Protein AF-A0A0N4USD3-F1 (afdb_monomer_lite)

InterPro domains:
  IPR003582 ShKT domain [PF01549] (17-52)
  IPR003582 ShKT domain [PS51670] (18-52)
  IPR003582 ShKT domain [SM00254] (17-53)

pLDDT: mean 78.82, std 16.54, range [43.44, 93.5]

Sequence (53 aa):
MIQYSNLATTGAAGSSSCTDIRANCAQMSSYCNVPPYSTVMSQQCRRTCRLCT

Radius of gyration: 15.32 Å; chains: 1; bounding box: 43×27×29 Å

Organism: Dracunculus medinensis (NCBI:txid318479)

Foldseek 3Di:
DDDPDDDDDPDPPDPVVQDAQDPCLVVCLVCCPPPPVVVVCVVHVCVSVVVRD

Secondary structure (DSSP, 8-state):
---------TT---GGG--BS-TTHHHHGGGGGSTTHHHHHHHHBTTTTT---

Structure (mmCIF, N/CA/C/O backbone):
data_AF-A0A0N4USD3-F1
#
_entry.id   AF-A0A0N4USD3-F1
#
loop_
_atom_site.group_PDB
_atom_site.id
_atom_site.type_symbol
_atom_site.label_atom_id
_atom_site.label_alt_id
_atom_site.label_comp_id
_atom_site.label_asym_id
_atom_site.label_entity_id
_atom_site.label_seq_id
_atom_site.pdbx_PDB_ins_code
_atom_site.Cartn_x
_atom_site.Cartn_y
_atom_site.Cartn_z
_atom_site.occupancy
_atom_site.B_iso_or_equiv
_atom_site.auth_seq_id
_atom_site.auth_comp_id
_atom_site.auth_asym_id
_atom_site.auth_atom_id
_atom_site.pdbx_PDB_model_num
ATOM 1 N N . MET A 1 1 ? 34.839 9.995 -22.790 1.00 43.62 1 MET A N 1
ATOM 2 C CA . MET A 1 1 ? 33.520 10.615 -22.547 1.00 43.62 1 MET A CA 1
ATOM 3 C C . MET A 1 1 ? 33.134 10.400 -21.094 1.00 43.62 1 MET A C 1
ATOM 5 O O . MET A 1 1 ? 32.557 9.379 -20.760 1.00 43.62 1 MET A O 1
ATOM 9 N N . ILE A 1 2 ? 33.524 11.324 -20.218 1.00 43.44 2 ILE A N 1
ATOM 10 C CA . ILE A 1 2 ? 32.946 11.425 -18.878 1.00 43.44 2 ILE A CA 1
ATOM 11 C C . ILE A 1 2 ? 32.429 12.852 -18.768 1.00 43.44 2 ILE A C 1
ATOM 13 O O . ILE A 1 2 ? 33.217 13.791 -18.757 1.00 43.44 2 ILE A O 1
ATOM 17 N N . GLN A 1 3 ? 31.108 12.999 -18.742 1.00 56.50 3 GLN A N 1
ATOM 18 C CA . GLN A 1 3 ? 30.434 14.215 -18.301 1.00 56.50 3 GLN A CA 1
ATOM 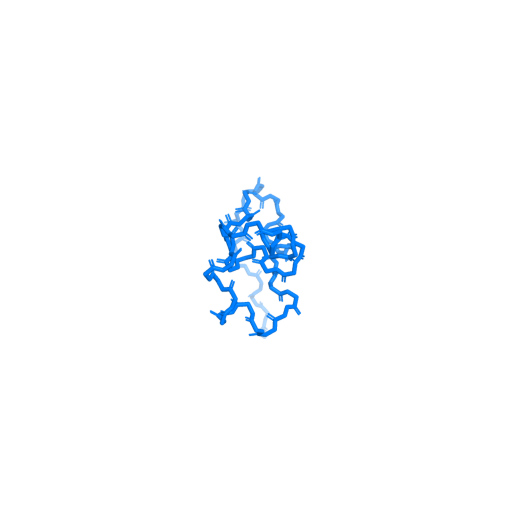19 C C . GLN A 1 3 ? 29.424 13.800 -17.235 1.00 56.50 3 GLN A C 1
ATOM 21 O O . GLN A 1 3 ? 28.256 13.547 -17.512 1.00 56.50 3 GLN A O 1
ATOM 26 N N . TYR A 1 4 ? 29.918 13.672 -16.006 1.00 59.22 4 TYR A N 1
ATOM 27 C CA . TYR A 1 4 ? 29.084 13.837 -14.827 1.00 59.22 4 TYR A CA 1
ATOM 28 C C . TYR A 1 4 ? 28.967 15.337 -14.569 1.00 5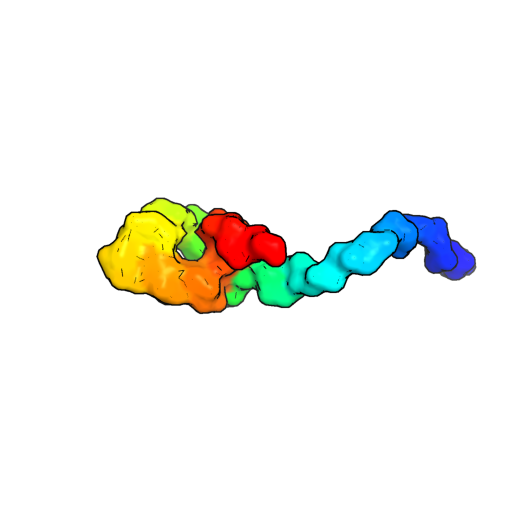9.22 4 TYR A C 1
ATOM 30 O O . TYR A 1 4 ? 29.879 15.929 -14.001 1.00 59.22 4 TYR A O 1
ATOM 38 N N . SER A 1 5 ? 27.862 15.943 -14.997 1.00 65.00 5 SER A N 1
ATOM 39 C CA . SER A 1 5 ? 27.423 17.251 -14.503 1.00 65.00 5 SER A CA 1
ATOM 40 C C . SER A 1 5 ? 26.028 17.586 -15.031 1.00 65.00 5 SER A C 1
ATOM 42 O O . SER A 1 5 ? 25.909 18.109 -16.131 1.00 65.00 5 SER A O 1
ATOM 44 N N . ASN A 1 6 ? 24.975 17.279 -14.262 1.00 56.59 6 ASN A N 1
ATOM 45 C CA . ASN A 1 6 ? 23.847 18.202 -14.020 1.00 56.59 6 ASN A CA 1
ATOM 46 C C . ASN A 1 6 ? 22.654 17.521 -13.335 1.00 56.59 6 ASN A C 1
ATOM 48 O O . ASN A 1 6 ? 21.782 16.975 -14.001 1.00 56.59 6 ASN A O 1
ATOM 52 N N . LEU A 1 7 ? 22.625 17.596 -12.004 1.00 57.03 7 LEU A N 1
ATOM 53 C CA . LEU A 1 7 ? 21.462 17.857 -11.133 1.00 57.03 7 LEU A CA 1
ATOM 54 C C . LEU A 1 7 ? 22.037 17.770 -9.702 1.00 57.03 7 LEU A C 1
ATOM 56 O O . LEU A 1 7 ? 22.431 16.696 -9.274 1.00 57.03 7 LEU A O 1
ATOM 60 N N . ALA A 1 8 ? 22.274 18.827 -8.924 1.00 53.66 8 ALA A N 1
ATOM 61 C CA . ALA A 1 8 ? 21.501 20.048 -8.723 1.00 53.66 8 ALA A CA 1
ATOM 62 C C . ALA A 1 8 ? 20.024 19.760 -8.415 1.00 53.66 8 ALA A C 1
ATOM 64 O O . ALA A 1 8 ? 19.118 20.210 -9.103 1.00 53.66 8 ALA A O 1
ATOM 65 N N . THR A 1 9 ? 19.766 19.019 -7.340 1.00 55.75 9 THR A N 1
ATOM 66 C CA . THR A 1 9 ? 18.590 19.296 -6.510 1.00 55.75 9 THR A CA 1
ATOM 67 C C . THR A 1 9 ? 19.037 19.225 -5.061 1.00 55.75 9 THR A C 1
ATOM 69 O O . THR A 1 9 ? 19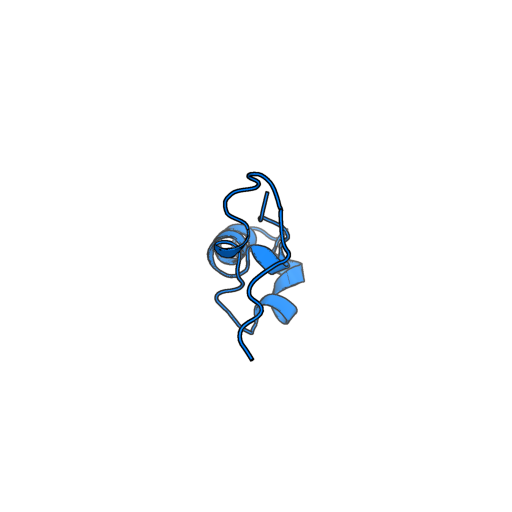.133 18.164 -4.455 1.00 55.75 9 THR A O 1
ATOM 72 N N . THR A 1 10 ? 19.430 20.392 -4.557 1.00 52.94 10 THR A N 1
ATOM 73 C CA . THR A 1 10 ? 19.188 20.830 -3.180 1.00 52.94 10 THR A CA 1
ATOM 74 C C . THR A 1 10 ? 18.264 19.892 -2.412 1.00 52.94 10 THR A C 1
ATOM 76 O O . THR A 1 10 ? 17.054 19.942 -2.593 1.00 52.94 10 THR A O 1
ATOM 79 N N . GLY A 1 11 ? 18.852 19.038 -1.575 1.00 55.66 11 GLY A N 1
ATOM 80 C CA . GLY A 1 11 ? 18.326 18.698 -0.255 1.00 55.66 11 GLY A CA 1
ATOM 81 C C . GLY A 1 11 ? 16.828 18.432 -0.109 1.00 55.66 11 GLY A C 1
ATOM 82 O O . GLY A 1 11 ? 16.277 18.785 0.925 1.00 55.66 11 GLY A O 1
ATOM 83 N N . ALA A 1 12 ? 16.187 17.769 -1.069 1.00 54.69 12 ALA A N 1
ATOM 84 C CA . ALA A 1 12 ? 15.046 16.910 -0.784 1.00 54.69 12 ALA A CA 1
ATOM 85 C C . ALA A 1 12 ? 15.598 15.489 -0.655 1.00 54.69 12 ALA A C 1
ATOM 87 O O . ALA A 1 12 ? 15.658 14.708 -1.604 1.00 54.69 12 ALA A O 1
ATOM 88 N N . ALA A 1 13 ? 16.118 15.193 0.530 1.00 53.12 13 ALA A N 1
ATOM 89 C CA . ALA A 1 13 ? 16.494 13.851 0.915 1.00 53.12 13 ALA A CA 1
ATOM 90 C C . ALA A 1 13 ? 15.294 12.895 0.737 1.00 53.12 13 ALA A C 1
ATOM 92 O O . ALA A 1 13 ? 14.230 13.121 1.299 1.00 53.12 13 ALA A O 1
ATOM 93 N N . GLY A 1 14 ? 15.487 11.792 0.004 1.00 57.41 14 GLY A N 1
ATOM 94 C CA . GLY A 1 14 ? 14.879 10.512 0.385 1.00 57.41 14 GLY A CA 1
ATOM 95 C C . GLY A 1 14 ? 13.736 9.907 -0.440 1.00 57.41 14 GLY A C 1
ATOM 96 O O . GLY A 1 14 ? 13.311 8.806 -0.080 1.00 57.41 14 GLY A O 1
ATOM 97 N N . SER A 1 15 ? 13.272 10.490 -1.553 1.00 56.34 15 SER A N 1
ATOM 98 C CA . SER A 1 15 ? 12.203 9.860 -2.367 1.00 56.34 15 SER A CA 1
ATOM 99 C C . SER A 1 15 ? 12.590 8.492 -2.956 1.00 56.34 15 SER A C 1
ATOM 101 O O . SER A 1 15 ? 11.710 7.698 -3.279 1.00 56.34 15 SER A O 1
ATOM 103 N N . SER A 1 16 ? 13.884 8.164 -3.041 1.00 60.00 16 SER A N 1
ATOM 104 C CA . SER A 1 16 ? 14.362 6.854 -3.513 1.00 60.00 16 SER A CA 1
ATOM 105 C C . SER A 1 16 ? 13.923 5.690 -2.618 1.00 60.00 16 SER A C 1
ATOM 107 O O . SER A 1 16 ? 13.806 4.564 -3.090 1.00 60.00 16 SER A O 1
ATOM 109 N N . SER A 1 17 ? 13.665 5.941 -1.330 1.00 70.94 17 SER A N 1
ATOM 110 C CA . SER A 1 17 ? 13.194 4.902 -0.400 1.00 70.94 17 SER A CA 1
ATOM 111 C C . SER A 1 17 ? 11.730 4.528 -0.624 1.00 70.94 17 SER A C 1
ATOM 113 O O . SER A 1 17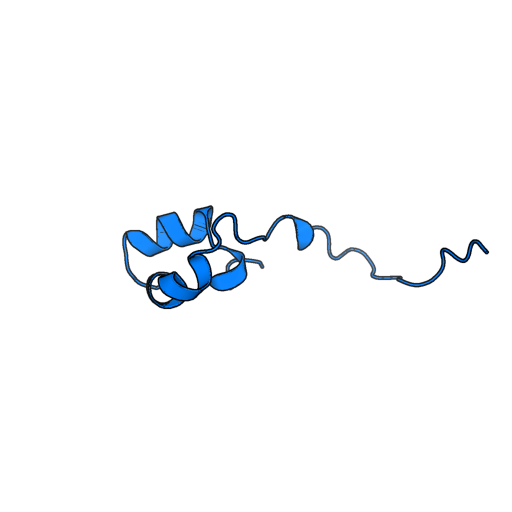 ? 11.274 3.473 -0.183 1.00 70.94 17 SER A O 1
ATOM 115 N N . CYS A 1 18 ? 10.986 5.382 -1.325 1.00 81.69 18 CYS A N 1
ATOM 116 C CA . CYS A 1 18 ? 9.575 5.177 -1.537 1.00 81.69 18 CYS A CA 1
ATOM 117 C C . CYS A 1 18 ? 9.330 4.504 -2.883 1.00 81.69 18 CYS A C 1
ATOM 119 O O . CYS A 1 18 ? 9.044 5.130 -3.905 1.00 81.69 18 CYS A O 1
ATOM 121 N N . THR A 1 19 ? 9.481 3.187 -2.863 1.00 86.25 19 THR A N 1
ATOM 122 C CA . THR A 1 19 ? 9.273 2.313 -4.012 1.00 86.25 19 THR A CA 1
ATOM 123 C C . THR A 1 19 ? 8.159 1.321 -3.726 1.00 86.25 19 THR A C 1
ATOM 125 O O . THR A 1 19 ? 7.779 1.075 -2.579 1.00 86.25 19 THR A O 1
ATOM 128 N N . ASP A 1 20 ? 7.588 0.789 -4.797 1.00 90.38 20 ASP A N 1
ATOM 129 C CA . ASP A 1 20 ? 6.660 -0.324 -4.711 1.00 90.38 20 ASP A CA 1
ATOM 130 C C . ASP A 1 20 ? 7.474 -1.615 -4.558 1.00 90.38 20 ASP A C 1
ATOM 132 O O . ASP A 1 20 ? 8.239 -1.986 -5.445 1.00 90.38 20 ASP A O 1
ATOM 136 N N . ILE A 1 21 ? 7.312 -2.304 -3.429 1.00 89.88 21 ILE A N 1
ATOM 137 C CA . ILE A 1 21 ? 7.936 -3.606 -3.154 1.00 89.88 21 ILE A CA 1
ATOM 138 C C . ILE A 1 21 ? 7.295 -4.693 -4.029 1.00 89.88 21 ILE A C 1
ATOM 140 O O . ILE A 1 21 ? 7.934 -5.681 -4.388 1.00 89.88 21 ILE A O 1
ATOM 144 N N . ARG A 1 22 ? 6.011 -4.537 -4.379 1.00 87.31 22 ARG A N 1
ATOM 145 C CA . ARG A 1 22 ? 5.244 -5.527 -5.147 1.00 87.31 22 ARG A CA 1
ATOM 146 C C . ARG A 1 22 ? 4.922 -5.019 -6.548 1.00 87.31 22 ARG A C 1
ATOM 148 O O . ARG A 1 22 ? 4.404 -3.925 -6.720 1.00 87.31 22 ARG A O 1
ATOM 155 N N . ALA A 1 23 ? 5.040 -5.893 -7.545 1.00 88.69 23 ALA A N 1
ATOM 156 C CA . ALA A 1 23 ? 4.541 -5.607 -8.896 1.00 88.69 23 ALA A CA 1
ATOM 157 C C . ALA A 1 23 ? 3.001 -5.489 -8.964 1.00 88.69 23 ALA A C 1
ATOM 159 O O . ALA A 1 23 ? 2.456 -4.870 -9.869 1.00 88.69 23 ALA A O 1
ATOM 160 N N . ASN A 1 24 ? 2.290 -6.066 -7.986 1.00 89.38 24 ASN A N 1
ATOM 161 C CA . ASN A 1 24 ? 0.823 -6.064 -7.934 1.00 89.38 24 ASN A CA 1
ATOM 162 C C . ASN A 1 24 ? 0.248 -4.769 -7.334 1.00 89.38 24 ASN A C 1
ATOM 164 O O . ASN A 1 24 ? -0.970 -4.636 -7.247 1.00 89.38 24 ASN A O 1
ATOM 168 N N . CYS A 1 25 ? 1.084 -3.805 -6.934 1.00 91.38 25 CYS A N 1
ATOM 169 C CA . CYS A 1 25 ? 0.605 -2.540 -6.377 1.00 91.38 25 CYS A CA 1
ATOM 170 C C . CYS A 1 25 ? -0.365 -1.817 -7.319 1.00 91.38 25 CYS A C 1
ATOM 172 O O . CYS A 1 25 ? -1.353 -1.266 -6.850 1.00 91.38 25 CYS A O 1
ATOM 174 N N . ALA A 1 26 ? -0.160 -1.909 -8.638 1.00 90.31 26 ALA A N 1
ATOM 175 C CA . ALA A 1 26 ? -1.076 -1.351 -9.633 1.00 90.31 26 ALA A CA 1
ATOM 176 C C . ALA A 1 26 ? -2.500 -1.931 -9.534 1.00 90.31 26 ALA A C 1
ATOM 178 O O . ALA A 1 26 ? -3.472 -1.189 -9.610 1.00 90.31 26 ALA A O 1
ATOM 179 N N . GLN A 1 27 ? -2.633 -3.242 -9.308 1.00 91.62 27 GLN A N 1
ATOM 180 C CA . GLN A 1 27 ? -3.934 -3.891 -9.092 1.00 91.62 27 GLN A CA 1
ATOM 181 C C . GLN A 1 27 ? -4.488 -3.600 -7.697 1.00 91.62 27 GLN A C 1
ATOM 183 O O . GLN A 1 27 ? -5.697 -3.630 -7.486 1.00 91.62 27 GLN A O 1
ATOM 188 N N . MET A 1 28 ? -3.600 -3.330 -6.737 1.00 89.25 28 MET A N 1
ATOM 189 C CA . MET A 1 28 ? -3.969 -3.082 -5.353 1.00 89.25 28 MET A CA 1
ATOM 190 C C . MET A 1 28 ? -4.126 -1.598 -4.999 1.00 89.25 28 MET A C 1
ATOM 192 O O . MET A 1 28 ? -4.408 -1.283 -3.846 1.00 89.25 28 MET A O 1
ATOM 196 N N . SER A 1 29 ? -4.011 -0.675 -5.958 1.00 91.31 29 SER A N 1
ATOM 197 C CA . SER A 1 29 ? -4.083 0.763 -5.669 1.00 91.31 29 SER A CA 1
ATOM 198 C C . SER A 1 29 ? -5.441 1.174 -5.088 1.00 91.31 29 SER A C 1
ATOM 200 O O . SER A 1 29 ? -5.528 2.102 -4.288 1.00 91.31 29 SER A O 1
ATOM 202 N N . SER A 1 30 ? -6.512 0.456 -5.434 1.00 93.44 30 SER A N 1
ATOM 203 C CA . SER A 1 30 ? -7.841 0.659 -4.850 1.00 93.44 30 SER A CA 1
ATOM 204 C C . SER A 1 30 ? -7.885 0.328 -3.355 1.00 93.44 30 SER A C 1
ATOM 206 O O . SER A 1 30 ? -8.699 0.892 -2.632 1.00 93.44 30 SER A O 1
ATOM 208 N N . TYR A 1 31 ? -6.984 -0.530 -2.867 1.00 93.50 31 TYR A N 1
ATOM 209 C CA . TYR A 1 31 ? -6.910 -0.919 -1.461 1.00 93.50 31 TYR A CA 1
ATOM 210 C C . TYR A 1 31 ? -6.122 0.058 -0.585 1.00 93.50 31 TYR A C 1
ATOM 212 O O . TYR A 1 31 ? -6.150 -0.076 0.637 1.00 93.50 31 TYR A O 1
ATOM 220 N N . CYS A 1 32 ? -5.454 1.063 -1.163 1.00 93.06 32 CYS A N 1
ATOM 221 C CA . CYS A 1 32 ? -4.736 2.083 -0.393 1.00 93.06 32 CYS A CA 1
ATOM 222 C C . CYS A 1 32 ? -5.636 2.772 0.650 1.00 93.06 32 CYS A C 1
ATOM 224 O O . CYS A 1 32 ? -5.162 3.136 1.721 1.00 93.06 32 CYS A O 1
ATOM 226 N N . ASN A 1 33 ? -6.936 2.895 0.355 1.00 92.19 33 ASN A N 1
ATOM 227 C CA . ASN A 1 33 ? -7.941 3.514 1.225 1.00 92.19 33 ASN A CA 1
ATOM 228 C C . ASN A 1 33 ? -8.892 2.499 1.885 1.00 92.19 33 ASN A C 1
ATOM 230 O O . ASN A 1 33 ? -9.896 2.899 2.466 1.00 92.19 33 ASN A O 1
ATOM 234 N N . VAL A 1 34 ? -8.614 1.194 1.787 1.00 92.69 34 VAL A N 1
ATOM 235 C CA . VAL A 1 34 ? -9.482 0.133 2.322 1.00 92.69 34 VAL A CA 1
ATOM 236 C C . VAL A 1 34 ? -8.799 -0.518 3.526 1.00 92.69 34 VAL A C 1
ATOM 238 O O . VAL A 1 34 ? -7.833 -1.257 3.343 1.00 92.69 34 VAL A O 1
ATOM 241 N N . PRO A 1 35 ? -9.258 -0.293 4.766 1.00 91.50 35 PRO A N 1
ATOM 242 C CA . PRO A 1 35 ? -8.777 -1.046 5.921 1.00 91.50 35 PRO A CA 1
ATOM 243 C C . PRO A 1 35 ? -9.199 -2.526 5.825 1.00 91.50 35 PRO A C 1
ATOM 245 O O . PRO A 1 35 ? -10.310 -2.803 5.377 1.00 91.50 35 PRO A O 1
ATOM 248 N N . PRO A 1 36 ? -8.362 -3.494 6.242 1.00 89.94 36 PRO A N 1
ATOM 249 C CA . PRO A 1 36 ? -7.012 -3.338 6.796 1.00 89.94 36 PRO A CA 1
ATOM 250 C C . PRO A 1 36 ? -5.907 -3.305 5.723 1.00 89.94 36 PRO A C 1
ATOM 252 O O . PRO A 1 36 ? -4.726 -3.174 6.045 1.00 89.94 36 PRO A O 1
ATOM 255 N N . TYR A 1 37 ? -6.261 -3.443 4.443 1.00 90.88 37 TYR A N 1
ATOM 256 C CA . TYR A 1 37 ? -5.297 -3.495 3.343 1.00 90.88 37 TYR A CA 1
ATOM 257 C C . TYR A 1 37 ? -4.466 -2.222 3.206 1.00 90.88 37 TYR A C 1
ATOM 259 O O . TYR A 1 37 ? -3.311 -2.313 2.799 1.00 90.88 37 TYR A O 1
ATOM 267 N N . SER A 1 38 ? -4.999 -1.063 3.593 1.00 92.06 38 SER A N 1
ATOM 268 C CA . SER A 1 38 ? -4.263 0.203 3.629 1.00 92.06 38 SER A CA 1
ATOM 269 C C . SER A 1 38 ? -2.947 0.086 4.408 1.00 92.06 38 SER A C 1
ATOM 271 O O . SER A 1 38 ? -1.931 0.621 3.973 1.00 92.06 38 SER A O 1
ATOM 273 N N . THR A 1 39 ? -2.908 -0.689 5.499 1.00 92.12 39 THR A N 1
ATOM 274 C CA . THR A 1 39 ? -1.682 -0.961 6.267 1.00 92.12 39 THR A CA 1
ATOM 275 C C . THR A 1 39 ? -0.665 -1.750 5.446 1.00 92.12 39 THR A C 1
ATOM 277 O O . THR A 1 39 ? 0.510 -1.395 5.403 1.00 92.12 39 THR A O 1
ATOM 280 N N . VAL A 1 40 ? -1.115 -2.796 4.748 1.00 91.56 40 VAL A N 1
ATOM 281 C CA . VAL A 1 40 ? -0.267 -3.625 3.875 1.00 91.56 40 VAL A CA 1
ATOM 282 C C . VAL A 1 40 ? 0.252 -2.804 2.697 1.00 91.56 40 VAL A C 1
ATOM 284 O O . VAL A 1 40 ? 1.432 -2.859 2.361 1.00 91.56 40 VAL A O 1
ATOM 287 N N . MET A 1 41 ? -0.616 -1.997 2.099 1.00 92.38 41 MET A N 1
ATOM 288 C CA . MET A 1 41 ? -0.298 -1.069 1.024 1.00 92.38 41 MET A CA 1
ATOM 289 C C . MET A 1 41 ? 0.682 0.024 1.465 1.00 92.38 41 MET A C 1
ATOM 291 O O . MET A 1 41 ? 1.600 0.358 0.725 1.00 92.38 41 MET A O 1
ATOM 295 N N . SER A 1 42 ? 0.571 0.506 2.701 1.00 89.94 42 SER A N 1
ATOM 296 C CA . SER A 1 42 ? 1.531 1.433 3.308 1.00 89.94 42 SER A CA 1
ATOM 297 C C . SER A 1 42 ? 2.897 0.812 3.585 1.00 89.94 42 SER A C 1
ATOM 299 O O . SER A 1 42 ? 3.887 1.521 3.706 1.00 89.94 42 SER A O 1
ATOM 301 N N . GLN A 1 43 ? 3.003 -0.511 3.633 1.00 90.25 43 GLN A N 1
ATOM 302 C CA . GLN A 1 43 ? 4.301 -1.176 3.734 1.00 90.25 43 GLN A CA 1
ATOM 303 C C . GLN A 1 43 ? 4.853 -1.550 2.357 1.00 90.25 43 GLN A C 1
ATOM 305 O O . GLN A 1 43 ? 6.034 -1.353 2.093 1.00 90.25 43 GLN A O 1
ATOM 310 N N . GLN A 1 44 ? 4.002 -2.068 1.467 1.00 91.44 44 GLN A N 1
ATOM 311 C CA . GLN A 1 44 ? 4.421 -2.705 0.215 1.00 91.44 44 GLN A CA 1
ATOM 312 C C . GLN A 1 44 ? 4.279 -1.816 -1.023 1.00 91.44 44 GLN A C 1
ATOM 314 O O . GLN A 1 44 ? 4.993 -2.020 -1.996 1.00 91.44 44 GLN A O 1
ATOM 319 N N . CYS A 1 45 ? 3.360 -0.856 -1.016 1.00 93.31 45 CYS A N 1
ATOM 320 C CA . CYS A 1 45 ? 2.915 -0.101 -2.190 1.00 93.31 45 CYS A CA 1
ATOM 321 C C . CYS A 1 45 ? 2.861 1.403 -1.911 1.00 93.31 45 CYS A C 1
ATOM 323 O O . CYS A 1 45 ? 1.952 2.106 -2.355 1.00 93.31 45 CYS A O 1
ATOM 325 N N . ARG A 1 46 ? 3.832 1.911 -1.140 1.00 89.69 46 ARG A N 1
ATOM 326 C CA . ARG A 1 46 ? 3.863 3.308 -0.681 1.00 89.69 46 ARG A CA 1
ATOM 327 C C . ARG A 1 46 ? 3.840 4.294 -1.835 1.00 89.69 46 ARG A C 1
ATOM 329 O O . ARG A 1 46 ? 3.147 5.303 -1.760 1.00 89.69 46 ARG A O 1
ATOM 336 N N . ARG A 1 47 ? 4.561 3.981 -2.910 1.00 90.56 47 ARG A N 1
ATOM 337 C CA . ARG A 1 47 ? 4.646 4.835 -4.093 1.00 90.56 47 ARG A CA 1
ATOM 338 C C . ARG A 1 47 ? 3.335 4.864 -4.860 1.00 90.56 47 ARG A C 1
ATOM 340 O O . ARG A 1 47 ? 2.837 5.946 -5.160 1.00 90.56 47 ARG A O 1
ATOM 347 N N . THR A 1 48 ? 2.732 3.701 -5.087 1.00 91.75 48 THR A N 1
ATOM 348 C CA . THR A 1 48 ? 1.417 3.592 -5.729 1.00 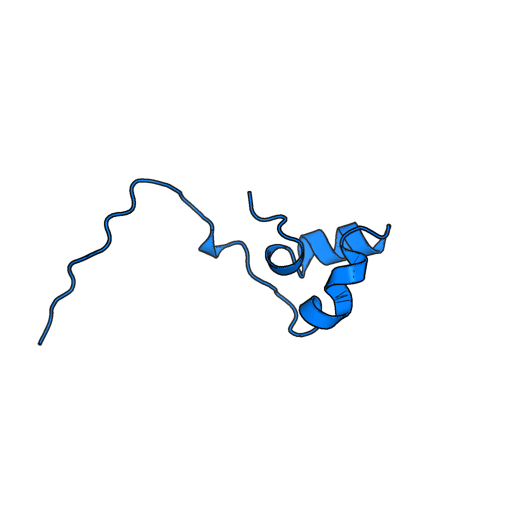91.75 48 THR A CA 1
ATOM 349 C C . THR A 1 48 ? 0.328 4.289 -4.917 1.00 91.75 48 THR A C 1
ATOM 351 O O . THR A 1 48 ? -0.490 5.017 -5.475 1.00 9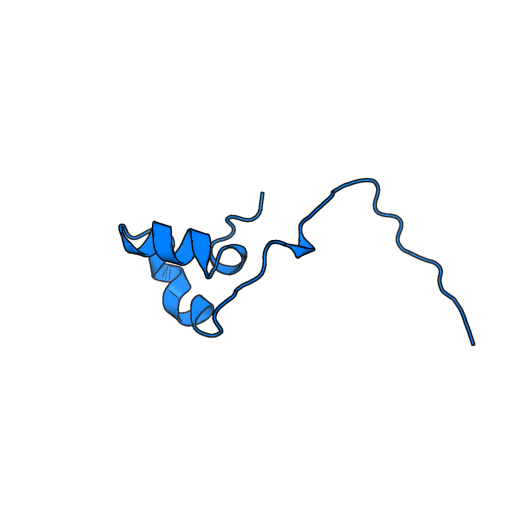1.75 48 THR A O 1
ATOM 354 N N . CYS A 1 49 ? 0.359 4.146 -3.593 1.00 92.31 49 CYS A N 1
ATOM 355 C CA . CYS A 1 49 ? -0.580 4.808 -2.694 1.00 92.31 49 CYS A CA 1
ATOM 356 C C . CYS A 1 49 ? -0.251 6.274 -2.406 1.00 92.31 49 CYS A C 1
ATOM 358 O O . CYS A 1 49 ? -0.950 6.893 -1.609 1.00 92.31 49 CYS A O 1
ATOM 360 N N . ARG A 1 50 ? 0.801 6.834 -3.022 1.00 88.00 50 ARG A N 1
ATOM 361 C CA . ARG A 1 50 ? 1.274 8.205 -2.772 1.00 88.00 50 ARG A CA 1
ATOM 362 C C . ARG A 1 50 ? 1.499 8.502 -1.281 1.00 88.00 50 ARG A C 1
ATOM 364 O O . ARG A 1 50 ? 1.277 9.611 -0.817 1.00 88.00 50 ARG A O 1
ATOM 371 N N . LEU A 1 51 ? 1.974 7.505 -0.538 1.00 86.44 51 LEU A N 1
ATOM 372 C CA . LEU A 1 51 ? 2.377 7.599 0.871 1.00 86.44 51 LEU A CA 1
ATOM 373 C C . LEU A 1 51 ? 3.845 8.035 1.026 1.00 86.44 51 LEU A C 1
ATOM 375 O O . LEU A 1 51 ? 4.422 7.959 2.112 1.00 86.44 51 LEU A O 1
ATOM 379 N N . CYS A 1 52 ? 4.466 8.434 -0.081 1.00 81.75 52 CYS A N 1
ATOM 380 C CA . CYS A 1 52 ? 5.747 9.117 -0.119 1.00 81.75 52 CYS A CA 1
ATOM 381 C C . CYS A 1 52 ? 5.480 10.606 0.102 1.00 81.75 52 CYS A C 1
ATOM 383 O O . CYS A 1 52 ? 4.978 11.264 -0.807 1.00 81.75 52 CYS A O 1
ATOM 385 N N . THR A 1 53 ? 5.764 11.107 1.298 1.00 67.25 53 THR A N 1
ATOM 386 C CA . THR A 1 53 ? 5.777 12.545 1.605 1.00 67.25 53 THR A CA 1
ATOM 387 C C . THR A 1 53 ? 7.178 13.096 1.458 1.00 67.25 53 THR A C 1
ATOM 389 O O . THR A 1 53 ? 8.093 12.417 1.982 1.00 67.25 53 THR A O 1
#